Protein AF-A0A9D6U302-F1 (afdb_monomer_lite)

Secondary structure (DSSP, 8-state):
-EEEEEEEEE-SS-EEEEEEEE---SSS-PPEEEEEEEE-SSEEEEEEESSHHHHHHHHHHHHHH-S-SS--EEEEP--BTTTB--EEEEEEEE--HHHHHHHHHHHHHHHHTT---

Sequence (117 aa):
MVILLDNWEKGRRVSQVEGRARAAAEQAEAEEVEFTLTLYADQISLNIPASPGGREFIARLTEILGAPRLEPTVKCSCSWGDGVMGAMYLVLWDLTPEKATQTLEDLHTFLEGSAGR

Foldseek 3Di:
DAKAWPDWADDPFKIKTWTWDFDPDPDDCTDIKIKMWMDGPWKIKIKIFPDPRLVVVVVVLCVLQPDFPDDFDWDFDQDDPVRDTTTITITMGTQDPVCNVVSVVVVVCVNCVRPDD

pLDDT: mean 81.42, std 15.22, range [33.34, 95.44]

Radius of gyration: 14.38 Å; chains: 1; bounding box: 34×27×38 Å

Structure (mmCIF, N/CA/C/O backbone):
data_AF-A0A9D6U302-F1
#
_entry.id   AF-A0A9D6U302-F1
#
loop_
_atom_site.group_PDB
_atom_site.id
_atom_site.type_symbol
_atom_site.label_atom_id
_atom_site.label_alt_id
_atom_site.label_comp_id
_atom_site.label_asym_id
_atom_site.label_entity_id
_atom_site.label_seq_id
_atom_site.pdbx_PDB_ins_code
_atom_site.Cartn_x
_atom_site.Cartn_y
_atom_site.Cartn_z
_atom_site.occupancy
_atom_site.B_iso_or_equiv
_atom_site.auth_seq_id
_atom_site.auth_comp_id
_atom_site.auth_asym_id
_atom_site.auth_atom_id
_atom_site.pdbx_PDB_model_num
ATOM 1 N N . MET A 1 1 ? 14.689 -4.600 -2.371 1.00 76.94 1 MET A N 1
ATOM 2 C CA . MET A 1 1 ? 14.039 -3.341 -2.784 1.00 76.94 1 MET A CA 1
ATOM 3 C C . MET A 1 1 ? 14.367 -2.270 -1.761 1.00 76.94 1 MET A C 1
ATOM 5 O O . MET A 1 1 ? 14.298 -2.578 -0.579 1.00 76.94 1 MET A O 1
ATOM 9 N N . VAL A 1 2 ? 14.746 -1.079 -2.215 1.00 85.31 2 VAL A N 1
ATOM 10 C CA . VAL A 1 2 ? 14.963 0.122 -1.399 1.00 85.31 2 VAL A CA 1
ATOM 11 C C . VAL A 1 2 ? 13.714 0.995 -1.509 1.00 85.31 2 VAL A C 1
ATOM 13 O O . VAL A 1 2 ? 13.165 1.122 -2.603 1.00 85.31 2 VAL A O 1
ATOM 16 N N . ILE A 1 3 ? 13.256 1.553 -0.390 1.00 86.12 3 ILE A N 1
ATOM 17 C CA . ILE A 1 3 ? 12.094 2.446 -0.323 1.00 86.12 3 ILE A CA 1
ATOM 18 C C . ILE A 1 3 ? 12.586 3.823 0.117 1.00 86.12 3 ILE A C 1
ATOM 20 O O . ILE A 1 3 ? 13.311 3.936 1.104 1.00 86.12 3 ILE A O 1
ATOM 24 N N . LEU A 1 4 ? 12.195 4.851 -0.628 1.00 86.94 4 LEU A N 1
ATOM 25 C CA . LEU A 1 4 ? 12.417 6.254 -0.309 1.00 86.94 4 LEU A CA 1
ATOM 26 C C . LEU A 1 4 ? 11.056 6.887 -0.028 1.00 86.94 4 LEU A C 1
ATOM 28 O O . LEU A 1 4 ? 10.163 6.808 -0.865 1.00 86.94 4 LEU A O 1
ATOM 32 N N . LEU A 1 5 ? 10.881 7.475 1.153 1.00 88.44 5 LEU A N 1
ATOM 33 C CA . LEU A 1 5 ? 9.647 8.173 1.511 1.00 88.44 5 LEU A CA 1
ATOM 34 C C . LEU A 1 5 ? 9.787 9.648 1.141 1.00 88.44 5 LEU A C 1
ATOM 36 O O . LEU A 1 5 ? 10.717 10.311 1.596 1.00 88.44 5 LEU A O 1
ATOM 40 N N . ASP A 1 6 ? 8.864 10.143 0.323 1.00 84.38 6 ASP A N 1
ATOM 41 C CA . ASP A 1 6 ? 8.854 11.528 -0.145 1.00 84.38 6 ASP A CA 1
ATOM 42 C C . ASP A 1 6 ? 7.998 12.412 0.766 1.00 84.38 6 ASP A C 1
ATOM 44 O O . ASP A 1 6 ? 8.366 13.551 1.059 1.00 84.38 6 ASP A O 1
ATOM 48 N N . ASN A 1 7 ? 6.872 11.884 1.257 1.00 85.94 7 ASN A N 1
ATOM 49 C CA . ASN A 1 7 ? 5.959 12.620 2.124 1.00 85.94 7 ASN A CA 1
ATOM 50 C C . ASN A 1 7 ? 5.181 11.684 3.061 1.00 85.94 7 ASN A C 1
ATOM 52 O O . ASN A 1 7 ? 4.798 10.574 2.686 1.00 85.94 7 ASN A O 1
ATOM 56 N N . TRP A 1 8 ? 4.904 12.167 4.274 1.00 88.06 8 TRP A N 1
ATOM 57 C CA . TRP A 1 8 ? 3.983 11.530 5.213 1.00 88.06 8 TRP A CA 1
ATOM 58 C C . TRP A 1 8 ? 3.002 12.567 5.753 1.00 88.06 8 TRP A C 1
ATOM 60 O O . TRP A 1 8 ? 3.343 13.412 6.583 1.00 88.06 8 TRP A O 1
ATOM 70 N N . GLU A 1 9 ? 1.742 12.450 5.351 1.00 85.31 9 GLU A N 1
ATOM 71 C CA . GLU A 1 9 ? 0.665 13.315 5.814 1.00 85.31 9 GLU A CA 1
ATOM 72 C C . GLU A 1 9 ? -0.226 12.577 6.807 1.00 85.31 9 GLU A C 1
ATOM 74 O O . GLU A 1 9 ? -0.711 11.476 6.547 1.00 85.31 9 GLU A O 1
ATOM 79 N N . LYS A 1 10 ? -0.482 13.193 7.966 1.00 81.88 10 LYS A N 1
ATOM 80 C CA . LYS A 1 10 ? -1.361 12.635 8.999 1.00 81.88 10 LYS A CA 1
ATOM 81 C C . LYS A 1 10 ? -2.542 13.561 9.256 1.00 81.88 10 LYS A C 1
ATOM 83 O O . LYS A 1 10 ? -2.426 14.581 9.933 1.00 81.88 10 LYS A O 1
ATOM 88 N N . GLY A 1 11 ? -3.702 13.179 8.739 1.00 76.75 11 GLY A N 1
ATOM 89 C CA . GLY A 1 11 ? -4.982 13.799 9.049 1.00 76.75 11 GLY A CA 1
ATOM 90 C C . GLY A 1 11 ? -5.636 13.196 10.295 1.00 76.75 11 GLY A C 1
ATOM 91 O O . GLY A 1 11 ? -5.212 12.179 10.839 1.00 76.75 11 GLY A O 1
ATOM 92 N N . ARG A 1 12 ? -6.747 13.799 10.737 1.00 70.75 12 ARG A N 1
ATOM 93 C CA . ARG A 1 12 ? -7.515 13.326 11.911 1.00 70.75 12 ARG A CA 1
ATOM 94 C C . ARG A 1 12 ? -8.068 11.898 11.773 1.00 70.75 12 ARG A C 1
ATOM 96 O O . ARG A 1 12 ? -8.406 11.296 12.785 1.00 70.75 12 ARG A O 1
ATOM 103 N N . ARG A 1 13 ? -8.243 11.399 10.546 1.00 77.88 13 ARG A N 1
ATOM 104 C CA . ARG A 1 13 ? -8.893 10.106 10.242 1.00 77.88 13 ARG A CA 1
ATOM 105 C C . ARG A 1 13 ? -8.203 9.287 9.152 1.00 77.88 13 ARG A C 1
ATOM 107 O O . ARG A 1 13 ? -8.595 8.150 8.929 1.00 77.88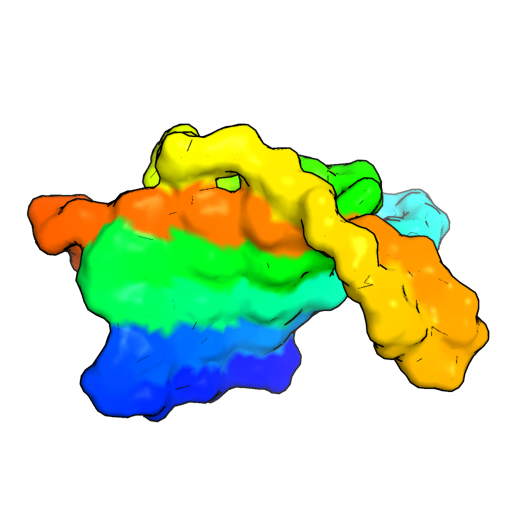 13 ARG A O 1
ATOM 114 N N . VAL A 1 14 ? -7.243 9.882 8.455 1.00 86.12 14 VAL A N 1
ATOM 115 C CA . VAL A 1 14 ? -6.568 9.293 7.299 1.00 86.12 14 VAL A CA 1
ATOM 116 C C . VAL A 1 14 ? -5.104 9.689 7.382 1.00 86.12 14 VAL A C 1
ATOM 118 O O . VAL A 1 14 ? -4.819 10.844 7.700 1.00 86.12 14 VAL A O 1
ATOM 121 N N . SER A 1 15 ? -4.202 8.751 7.111 1.00 89.69 15 SER A N 1
ATOM 122 C CA . SER A 1 15 ? -2.795 9.067 6.845 1.00 89.69 15 SER A CA 1
ATOM 123 C C . SER A 1 15 ? -2.465 8.710 5.403 1.00 89.69 15 SER A C 1
ATOM 125 O O . SER A 1 15 ? -3.024 7.755 4.869 1.00 89.69 15 SER A O 1
ATOM 127 N N . GLN A 1 16 ? -1.577 9.463 4.774 1.00 92.12 16 GLN A N 1
ATOM 128 C CA . GLN A 1 16 ? -1.109 9.207 3.421 1.00 92.12 16 GLN A CA 1
ATOM 129 C C . GLN A 1 16 ? 0.412 9.202 3.410 1.00 92.12 16 GLN A C 1
ATOM 131 O O . GLN A 1 16 ? 1.049 10.022 4.066 1.00 92.12 16 GLN A O 1
ATOM 136 N N . VAL A 1 17 ? 0.968 8.256 2.667 1.00 91.81 17 VAL A N 1
ATOM 137 C CA . VAL A 1 17 ? 2.399 8.097 2.464 1.00 91.81 17 VAL A CA 1
ATOM 138 C C . VAL A 1 17 ? 2.652 8.096 0.972 1.00 91.81 17 VAL A C 1
ATOM 140 O O . VAL A 1 17 ? 2.036 7.327 0.232 1.00 91.81 17 VAL A O 1
ATOM 143 N N . GLU A 1 18 ? 3.558 8.955 0.543 1.00 91.44 18 GLU A N 1
ATOM 144 C CA . GLU A 1 18 ? 4.057 8.993 -0.824 1.00 91.44 18 GLU A CA 1
ATOM 145 C C . GLU A 1 18 ? 5.526 8.611 -0.802 1.00 91.44 18 GLU A C 1
ATOM 147 O O . GLU A 1 18 ? 6.273 8.989 0.108 1.00 91.44 18 GLU A O 1
ATOM 152 N N . GLY A 1 19 ? 5.934 7.825 -1.784 1.00 90.69 19 GLY A N 1
ATOM 153 C CA . GLY A 1 19 ? 7.305 7.374 -1.863 1.00 90.69 19 GLY A CA 1
ATOM 154 C C . GLY A 1 19 ? 7.617 6.685 -3.171 1.00 90.69 19 GLY A C 1
ATOM 155 O O . GLY A 1 19 ? 6.777 6.533 -4.059 1.00 90.69 19 GLY A O 1
ATOM 156 N N . ARG A 1 20 ? 8.861 6.236 -3.253 1.00 90.25 20 ARG A N 1
ATOM 157 C CA . ARG A 1 20 ? 9.446 5.579 -4.409 1.00 90.25 20 ARG A CA 1
ATOM 158 C C . ARG A 1 20 ? 10.068 4.266 -3.983 1.00 90.25 20 ARG A C 1
ATOM 160 O O . ARG A 1 20 ? 10.770 4.190 -2.975 1.00 90.25 20 ARG A O 1
ATOM 167 N N . ALA A 1 21 ? 9.790 3.215 -4.738 1.00 87.31 21 ALA A N 1
ATOM 168 C CA . ALA A 1 21 ? 10.373 1.903 -4.522 1.00 87.31 21 ALA A CA 1
ATOM 169 C C . ALA A 1 21 ? 11.283 1.538 -5.692 1.00 87.31 21 ALA A C 1
ATOM 171 O O . ALA A 1 21 ? 10.923 1.713 -6.852 1.00 87.31 21 ALA A O 1
ATOM 172 N N . ARG A 1 22 ? 12.466 1.012 -5.378 1.00 84.44 22 ARG A N 1
ATOM 173 C CA . ARG A 1 22 ? 13.476 0.623 -6.364 1.00 84.44 22 ARG A CA 1
ATOM 174 C C . ARG A 1 22 ? 13.976 -0.790 -6.091 1.00 84.44 22 ARG A C 1
ATOM 176 O O . ARG A 1 22 ? 14.295 -1.139 -4.950 1.00 84.44 22 ARG A O 1
ATOM 183 N N . ALA A 1 23 ? 14.093 -1.621 -7.124 1.00 72.19 23 ALA A N 1
ATOM 184 C CA . ALA A 1 23 ? 14.700 -2.947 -6.991 1.00 72.19 23 ALA A CA 1
ATOM 185 C C . ALA A 1 23 ? 16.165 -2.835 -6.509 1.00 72.19 23 ALA A C 1
ATOM 187 O O . ALA A 1 23 ? 16.903 -1.944 -6.921 1.00 72.19 23 ALA A O 1
ATOM 188 N N . ALA A 1 24 ? 16.605 -3.738 -5.626 1.00 64.38 24 ALA A N 1
ATOM 189 C CA . ALA A 1 24 ? 17.930 -3.653 -4.986 1.00 64.38 24 ALA A CA 1
ATOM 190 C C . ALA A 1 24 ? 19.098 -4.180 -5.857 1.00 64.38 24 ALA A C 1
ATOM 192 O O . ALA A 1 24 ? 20.158 -4.486 -5.323 1.00 64.38 24 ALA A O 1
ATOM 193 N N . ALA A 1 25 ? 18.918 -4.333 -7.172 1.00 57.81 25 ALA A N 1
ATOM 194 C CA . ALA A 1 25 ? 19.914 -4.958 -8.046 1.00 57.81 25 ALA A CA 1
ATOM 195 C C . ALA A 1 25 ? 20.958 -3.959 -8.591 1.00 57.81 25 ALA A C 1
ATOM 197 O O . ALA A 1 25 ? 20.622 -2.862 -9.034 1.00 57.81 25 ALA A O 1
ATOM 198 N N . GLU A 1 26 ? 22.227 -4.387 -8.599 1.00 54.09 26 GLU A N 1
ATOM 199 C CA . GLU A 1 26 ? 23.437 -3.640 -9.000 1.00 54.09 26 GLU A CA 1
ATOM 200 C C . GLU A 1 26 ? 23.635 -3.463 -10.522 1.00 54.09 26 GLU A C 1
ATOM 202 O O . GLU A 1 26 ? 24.699 -3.033 -10.962 1.00 54.09 26 GLU A O 1
ATOM 207 N N . GLN A 1 27 ? 22.652 -3.780 -11.365 1.00 49.59 27 GLN A N 1
ATOM 208 C CA . GLN A 1 27 ? 22.817 -3.709 -12.821 1.00 49.59 27 GLN A CA 1
ATOM 209 C C . GLN A 1 27 ? 21.748 -2.815 -13.448 1.00 49.59 27 GLN A C 1
ATOM 211 O O . GLN A 1 27 ? 20.572 -3.137 -13.380 1.00 49.59 27 GLN A O 1
ATOM 216 N N . ALA A 1 28 ? 22.228 -1.703 -14.024 1.00 47.84 28 ALA A N 1
ATOM 217 C CA . ALA A 1 28 ? 21.599 -0.779 -14.976 1.00 47.84 28 ALA A CA 1
ATOM 218 C C . ALA A 1 28 ? 20.116 -0.418 -14.738 1.00 47.84 28 ALA A C 1
ATOM 220 O O . ALA A 1 28 ? 19.227 -1.230 -14.945 1.00 47.84 28 ALA A O 1
ATOM 221 N N . GLU A 1 29 ? 19.876 0.848 -14.369 1.00 55.97 29 GLU A N 1
ATOM 222 C CA . GLU A 1 29 ? 18.549 1.495 -14.350 1.00 55.97 29 GLU A CA 1
ATOM 223 C C . GLU A 1 29 ? 17.443 0.653 -13.696 1.00 55.97 29 GLU A C 1
ATOM 225 O O . GLU A 1 29 ? 16.426 0.337 -14.306 1.00 55.97 29 GLU A O 1
ATOM 230 N N . ALA A 1 30 ? 17.635 0.279 -12.427 1.00 61.97 30 ALA A N 1
ATOM 231 C CA . ALA A 1 30 ? 16.548 -0.306 -11.650 1.00 61.97 30 ALA A CA 1
ATOM 232 C C . ALA A 1 30 ? 15.353 0.661 -11.648 1.00 61.97 30 ALA A C 1
ATOM 234 O O . ALA A 1 30 ? 15.476 1.789 -11.167 1.00 61.97 30 ALA A O 1
ATOM 235 N N . GLU A 1 31 ? 14.237 0.193 -12.209 1.00 72.62 31 GLU A N 1
ATOM 236 C CA . GLU A 1 31 ? 12.980 0.927 -12.336 1.00 72.62 31 GLU A CA 1
ATOM 237 C C . GLU A 1 31 ? 12.569 1.488 -10.968 1.00 72.62 31 GLU A C 1
ATOM 239 O O . GLU A 1 31 ? 12.419 0.743 -9.993 1.00 72.62 31 GLU A O 1
ATOM 244 N N . GLU A 1 32 ? 12.443 2.811 -10.894 1.00 83.69 32 GLU A N 1
ATOM 245 C CA . GLU A 1 32 ? 11.901 3.510 -9.736 1.00 83.69 32 GLU A CA 1
ATOM 246 C C . GLU A 1 32 ? 10.396 3.663 -9.948 1.00 83.69 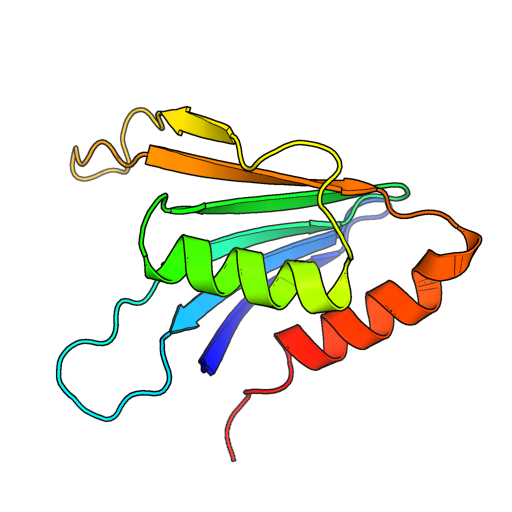32 GLU A C 1
ATOM 248 O O . GLU A 1 32 ? 9.959 4.228 -10.950 1.00 83.69 32 GLU A O 1
ATOM 253 N N . VAL A 1 33 ? 9.603 3.121 -9.024 1.00 87.50 33 VAL A N 1
ATOM 254 C CA . VAL A 1 33 ? 8.142 3.209 -9.079 1.00 87.50 33 VAL A CA 1
ATOM 255 C C . VAL A 1 33 ? 7.637 4.109 -7.965 1.00 87.50 33 VAL A C 1
ATOM 257 O O . VAL A 1 33 ? 7.846 3.840 -6.782 1.00 87.50 33 VAL A O 1
ATOM 260 N N . GLU A 1 34 ? 6.969 5.188 -8.352 1.00 90.50 34 GLU A N 1
ATOM 261 C CA . GLU A 1 34 ? 6.253 6.070 -7.434 1.00 90.50 34 GLU A CA 1
ATOM 262 C C . GLU A 1 34 ? 4.985 5.382 -6.928 1.00 90.50 34 GLU A C 1
ATOM 264 O O . GLU A 1 34 ? 4.284 4.703 -7.680 1.00 90.50 34 GLU A O 1
ATOM 269 N N . PHE A 1 35 ? 4.667 5.553 -5.651 1.00 91.94 35 PHE A N 1
ATOM 270 C CA . PHE A 1 35 ? 3.454 5.011 -5.062 1.00 91.94 35 PHE A CA 1
ATOM 271 C C . PHE A 1 35 ? 2.803 5.995 -4.095 1.00 91.94 35 PHE A C 1
ATOM 273 O O . PHE A 1 35 ? 3.458 6.819 -3.457 1.00 91.94 35 PHE A O 1
ATOM 280 N N . THR A 1 36 ? 1.493 5.833 -3.934 1.00 93.56 36 THR A N 1
ATOM 281 C CA . THR A 1 36 ? 0.710 6.494 -2.889 1.00 93.56 36 THR A CA 1
ATOM 282 C C . THR A 1 36 ? -0.014 5.434 -2.074 1.00 93.56 36 THR A C 1
ATOM 284 O O . THR A 1 36 ? -0.836 4.683 -2.608 1.00 93.56 36 THR A O 1
ATOM 287 N N . LEU A 1 37 ? 0.271 5.387 -0.776 1.00 94.56 37 LEU A N 1
ATOM 288 C CA . LEU A 1 37 ? -0.372 4.508 0.190 1.00 94.56 37 LEU A CA 1
ATOM 289 C C . LEU A 1 37 ? -1.254 5.335 1.130 1.00 94.56 37 LEU A C 1
ATOM 291 O O . LEU A 1 37 ? -0.781 6.244 1.805 1.00 94.56 37 LEU A O 1
ATOM 295 N N . THR A 1 38 ? -2.539 5.010 1.203 1.00 94.62 38 THR A N 1
ATOM 296 C CA . THR A 1 38 ? -3.517 5.710 2.040 1.00 94.62 38 THR A CA 1
ATOM 297 C C . THR A 1 38 ? -4.058 4.772 3.114 1.00 94.62 38 THR A C 1
ATOM 299 O O . THR A 1 38 ? -4.608 3.712 2.815 1.00 94.62 38 THR A O 1
ATOM 302 N N . LEU A 1 39 ? -3.921 5.184 4.371 1.00 92.62 39 LEU A N 1
ATOM 303 C CA . LEU A 1 39 ? -4.363 4.474 5.565 1.00 92.62 39 LEU A CA 1
ATOM 304 C C . LEU A 1 39 ? -5.671 5.088 6.064 1.00 92.62 39 LEU A C 1
ATOM 306 O O . LEU A 1 39 ? -5.687 6.232 6.527 1.00 92.62 39 LEU A O 1
ATOM 310 N N . TYR A 1 40 ? -6.756 4.324 5.986 1.00 90.50 40 TYR A N 1
ATOM 311 C CA . TYR A 1 40 ? -8.052 4.656 6.577 1.00 90.50 40 TYR A CA 1
ATOM 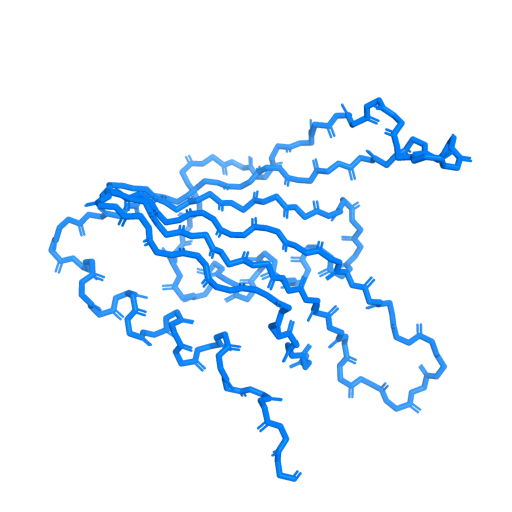312 C C . TYR A 1 40 ? -8.232 3.908 7.905 1.00 90.50 40 TYR A C 1
ATOM 314 O O . TYR A 1 40 ? -7.370 3.143 8.330 1.00 90.50 40 TYR A O 1
ATOM 322 N N . ALA A 1 41 ? -9.361 4.133 8.580 1.00 87.31 41 ALA A N 1
ATOM 323 C CA . ALA A 1 41 ? -9.648 3.488 9.862 1.00 87.31 41 ALA A CA 1
ATOM 324 C C . ALA A 1 41 ? -9.849 1.964 9.750 1.00 87.31 41 ALA A C 1
ATOM 326 O O . ALA A 1 41 ? -9.562 1.244 10.700 1.00 87.31 41 ALA A O 1
ATOM 327 N N . ASP A 1 42 ? -10.357 1.496 8.612 1.00 90.25 42 ASP A N 1
ATOM 328 C CA . ASP A 1 42 ? -10.809 0.123 8.370 1.00 90.25 42 ASP A CA 1
ATOM 329 C C . ASP A 1 42 ? -10.248 -0.488 7.077 1.00 90.25 42 ASP A C 1
ATOM 331 O O . ASP A 1 42 ? -10.545 -1.637 6.759 1.00 90.25 42 ASP A O 1
ATOM 335 N N . GLN A 1 43 ? -9.428 0.254 6.329 1.00 92.88 43 GLN A N 1
ATOM 336 C CA . GLN A 1 43 ? -8.841 -0.214 5.076 1.00 92.88 43 GLN A CA 1
ATOM 337 C C . GLN A 1 43 ? -7.509 0.475 4.759 1.00 92.88 43 GLN A C 1
ATOM 339 O O . GLN A 1 43 ? -7.218 1.580 5.224 1.00 92.88 43 GLN A O 1
ATOM 344 N N . ILE A 1 44 ? -6.731 -0.159 3.888 1.00 94.75 44 ILE A N 1
ATOM 345 C CA . ILE A 1 44 ? -5.500 0.375 3.304 1.00 94.75 44 ILE A CA 1
ATOM 346 C C . ILE A 1 44 ? -5.659 0.375 1.784 1.00 94.75 44 ILE A C 1
ATOM 348 O O . ILE A 1 44 ? -6.092 -0.620 1.205 1.00 94.75 44 ILE A O 1
ATOM 352 N N . SER A 1 45 ? -5.310 1.485 1.136 1.00 95.19 45 SER A N 1
ATOM 353 C CA . SER A 1 45 ? -5.355 1.639 -0.320 1.00 95.19 45 SER A CA 1
ATOM 354 C C . SER A 1 45 ? -3.972 1.946 -0.871 1.00 95.19 45 SER A C 1
ATOM 356 O O . SER A 1 45 ? -3.288 2.816 -0.346 1.00 95.19 45 SER A O 1
ATOM 358 N N . LEU A 1 46 ? -3.598 1.303 -1.974 1.00 95.25 46 LEU A N 1
ATOM 359 C CA . LEU A 1 46 ? -2.373 1.578 -2.724 1.00 95.25 46 LEU A CA 1
ATOM 360 C C . LEU A 1 46 ? -2.716 1.991 -4.155 1.00 95.25 46 LEU A C 1
ATOM 362 O O . LEU A 1 46 ? -3.492 1.309 -4.825 1.00 95.25 46 LEU A O 1
ATOM 366 N N . ASN A 1 47 ? -2.087 3.068 -4.623 1.00 93.31 47 ASN A N 1
ATOM 367 C CA . ASN A 1 47 ? -1.980 3.412 -6.037 1.00 93.31 47 ASN A CA 1
ATOM 368 C C . ASN A 1 47 ? -0.512 3.309 -6.456 1.00 93.31 47 ASN A C 1
ATOM 370 O O . ASN A 1 47 ? 0.350 3.904 -5.813 1.00 93.31 47 ASN A O 1
ATOM 374 N N . ILE A 1 48 ? -0.234 2.560 -7.521 1.00 91.25 48 ILE A N 1
ATOM 375 C CA . ILE A 1 48 ? 1.128 2.335 -8.029 1.00 91.25 48 ILE A CA 1
ATOM 376 C C . ILE A 1 48 ? 1.095 2.036 -9.540 1.00 91.25 48 ILE A C 1
ATOM 378 O O . ILE A 1 48 ? 0.099 1.469 -10.004 1.00 91.25 48 ILE A O 1
ATOM 382 N N . PRO A 1 49 ? 2.126 2.387 -10.332 1.00 89.75 49 PRO A N 1
ATOM 383 C CA . PRO A 1 49 ? 2.204 2.028 -11.743 1.00 89.75 49 PRO A CA 1
ATOM 384 C C . PRO A 1 49 ? 1.999 0.537 -11.993 1.00 89.75 49 PRO A C 1
ATOM 386 O O . PRO A 1 49 ? 2.463 -0.320 -11.238 1.00 89.75 49 PRO A O 1
ATOM 389 N N . ALA A 1 50 ? 1.314 0.214 -13.090 1.00 88.81 50 ALA A N 1
ATOM 390 C CA . ALA A 1 50 ? 1.031 -1.156 -13.490 1.00 88.81 50 ALA A CA 1
ATOM 391 C C . ALA A 1 50 ? 2.234 -1.844 -14.156 1.00 88.81 50 ALA A C 1
ATOM 393 O O . ALA A 1 50 ? 2.103 -2.474 -15.206 1.00 88.81 50 ALA A O 1
ATOM 394 N N . SER A 1 51 ? 3.406 -1.730 -13.541 1.00 86.62 51 SER A N 1
ATOM 395 C CA . SER A 1 51 ? 4.681 -2.218 -14.053 1.00 86.62 51 SER A CA 1
ATOM 396 C C . SER A 1 51 ? 5.174 -3.461 -13.294 1.00 86.62 51 SER A C 1
ATOM 398 O O . SER A 1 51 ? 4.555 -3.863 -12.298 1.00 86.62 51 SER A O 1
ATOM 400 N N . PRO A 1 52 ? 6.259 -4.118 -13.748 1.00 87.75 52 PRO A N 1
ATOM 401 C CA . PRO A 1 52 ? 6.890 -5.204 -13.001 1.00 87.75 52 PRO A CA 1
ATOM 402 C C . PRO A 1 52 ? 7.290 -4.787 -11.579 1.00 87.75 52 PRO A C 1
ATOM 404 O O . PRO A 1 52 ? 6.958 -5.506 -10.635 1.00 87.75 52 PRO A O 1
ATOM 407 N N . GLY A 1 53 ? 7.896 -3.603 -11.413 1.00 87.62 53 GLY A N 1
ATOM 408 C CA . GLY A 1 53 ? 8.238 -3.056 -10.095 1.00 87.62 53 GLY A CA 1
ATOM 409 C C . GLY A 1 53 ? 7.007 -2.838 -9.211 1.00 87.62 53 GLY A C 1
ATOM 410 O O . GLY A 1 53 ? 7.003 -3.215 -8.039 1.00 87.62 53 GLY A O 1
ATOM 411 N N . GLY A 1 54 ? 5.910 -2.336 -9.790 1.00 89.81 54 GLY A N 1
ATOM 412 C CA . GLY A 1 54 ? 4.642 -2.196 -9.075 1.00 89.81 54 GLY A CA 1
ATOM 413 C C . GLY A 1 54 ? 4.070 -3.533 -8.589 1.00 89.81 54 GLY A C 1
ATOM 414 O O . GLY A 1 54 ? 3.597 -3.633 -7.457 1.00 89.81 54 GLY A O 1
ATOM 415 N N . ARG A 1 55 ? 4.159 -4.595 -9.404 1.00 91.06 55 ARG A N 1
ATOM 416 C CA . ARG A 1 55 ? 3.730 -5.951 -9.007 1.00 91.06 55 ARG A CA 1
ATOM 417 C C . ARG A 1 55 ? 4.591 -6.529 -7.886 1.00 91.06 55 ARG A C 1
ATOM 419 O O . ARG A 1 55 ? 4.038 -7.136 -6.972 1.00 91.06 55 ARG A O 1
ATOM 426 N N . GLU A 1 56 ? 5.909 -6.343 -7.942 1.00 90.69 56 GLU A N 1
ATOM 427 C CA . GLU A 1 56 ? 6.823 -6.778 -6.876 1.00 90.69 56 GLU A CA 1
ATOM 428 C C . GLU A 1 56 ? 6.494 -6.070 -5.555 1.00 90.69 56 GLU A C 1
ATOM 430 O O . GLU A 1 56 ? 6.368 -6.718 -4.514 1.00 90.69 56 GLU A O 1
ATOM 435 N N . PHE A 1 57 ? 6.273 -4.753 -5.603 1.00 91.25 57 PHE A N 1
ATOM 436 C CA . PHE A 1 57 ? 5.894 -3.968 -4.430 1.00 91.25 57 PHE A CA 1
ATOM 437 C C . PHE A 1 57 ? 4.573 -4.455 -3.815 1.00 91.25 57 PHE A C 1
ATOM 439 O O . PHE A 1 57 ? 4.488 -4.649 -2.601 1.00 91.25 57 PHE A O 1
ATOM 446 N N . ILE A 1 58 ? 3.558 -4.728 -4.647 1.00 93.44 58 ILE A N 1
ATOM 447 C CA . ILE A 1 58 ? 2.271 -5.291 -4.204 1.00 93.44 58 ILE A CA 1
ATOM 448 C C . ILE A 1 58 ? 2.465 -6.654 -3.536 1.00 93.44 58 ILE A C 1
ATOM 450 O O . ILE A 1 58 ? 1.866 -6.900 -2.488 1.00 93.44 58 ILE A O 1
ATOM 454 N N . ALA A 1 59 ? 3.288 -7.535 -4.112 1.00 92.94 59 ALA A N 1
ATOM 455 C CA . ALA A 1 59 ? 3.554 -8.851 -3.538 1.00 92.94 59 ALA A CA 1
ATOM 456 C C . ALA A 1 59 ? 4.172 -8.729 -2.136 1.00 92.94 59 ALA A C 1
ATOM 458 O O . ALA A 1 59 ? 3.669 -9.337 -1.194 1.00 92.94 59 ALA A O 1
ATOM 459 N N . ARG A 1 60 ? 5.174 -7.858 -1.968 1.00 91.50 60 ARG A N 1
ATOM 460 C CA . ARG A 1 60 ? 5.803 -7.607 -0.663 1.00 91.50 60 ARG A CA 1
ATOM 461 C C . ARG A 1 60 ? 4.856 -6.994 0.366 1.00 91.50 60 ARG A C 1
ATOM 463 O O . ARG A 1 60 ? 4.886 -7.383 1.527 1.00 91.50 60 ARG A O 1
ATOM 470 N N . LEU A 1 61 ? 3.998 -6.058 -0.039 1.00 92.81 61 LEU A N 1
ATOM 471 C CA . LEU A 1 61 ? 2.970 -5.532 0.862 1.00 92.81 61 LEU A CA 1
ATOM 472 C C . LEU A 1 61 ? 1.949 -6.605 1.248 1.00 92.81 61 LEU A C 1
ATOM 474 O O . LEU A 1 61 ? 1.513 -6.646 2.392 1.00 92.81 61 LEU A O 1
ATOM 478 N N . THR A 1 62 ? 1.598 -7.498 0.325 1.00 93.62 62 THR A N 1
ATOM 479 C CA . THR A 1 62 ? 0.660 -8.605 0.571 1.00 93.62 62 THR A CA 1
ATOM 480 C C . THR A 1 62 ? 1.212 -9.611 1.587 1.00 93.62 62 THR A C 1
ATOM 482 O O . THR A 1 62 ? 0.442 -10.198 2.340 1.00 93.62 62 THR A O 1
ATOM 485 N N . GLU A 1 63 ? 2.534 -9.783 1.678 1.00 92.06 63 GLU A N 1
ATOM 486 C CA . GLU A 1 63 ? 3.158 -10.601 2.731 1.00 92.06 63 GLU A CA 1
ATOM 487 C C . GLU A 1 63 ? 2.907 -10.033 4.140 1.00 92.06 63 GLU A C 1
ATOM 489 O O . GLU A 1 63 ? 2.804 -10.799 5.096 1.00 92.06 63 GLU A O 1
ATOM 494 N N . ILE A 1 64 ? 2.765 -8.709 4.263 1.00 91.19 64 ILE A N 1
ATOM 495 C CA . ILE A 1 64 ? 2.551 -8.000 5.536 1.00 91.19 64 ILE A CA 1
ATOM 496 C C . ILE A 1 64 ? 1.058 -7.837 5.830 1.00 91.19 64 ILE A C 1
ATOM 498 O O . ILE A 1 64 ? 0.586 -8.111 6.930 1.00 91.19 64 ILE A O 1
ATOM 502 N N . LEU A 1 65 ? 0.303 -7.377 4.833 1.00 91.62 65 LEU A N 1
ATOM 503 C CA . LEU A 1 65 ? -1.108 -7.015 4.962 1.00 91.62 65 LEU A CA 1
ATOM 504 C C . LEU A 1 65 ? -2.049 -8.215 4.771 1.00 91.62 65 LEU A C 1
ATOM 506 O O . LEU A 1 65 ? -3.245 -8.116 5.038 1.00 91.62 65 LEU A O 1
ATOM 510 N N . GLY A 1 66 ? -1.524 -9.352 4.312 1.00 90.75 66 GLY A N 1
ATOM 511 C CA . GLY A 1 66 ? -2.321 -10.479 3.847 1.00 90.75 66 GLY A CA 1
ATOM 512 C C . GLY A 1 66 ? -2.909 -10.237 2.456 1.00 90.75 66 GLY A C 1
ATOM 513 O O . GLY A 1 66 ? -2.580 -9.268 1.766 1.00 90.75 66 GLY A O 1
ATOM 514 N N . ALA A 1 67 ? -3.787 -11.145 2.025 1.00 91.94 67 ALA A N 1
ATOM 515 C CA . ALA A 1 67 ? -4.421 -11.055 0.715 1.00 91.94 67 ALA A CA 1
ATOM 516 C C . ALA A 1 67 ? -5.242 -9.758 0.584 1.00 91.94 67 ALA A C 1
ATOM 518 O O . ALA A 1 67 ? -5.986 -9.414 1.509 1.00 91.94 67 ALA A O 1
ATOM 519 N N . PRO A 1 68 ? -5.147 -9.045 -0.551 1.00 93.44 68 PRO A N 1
ATOM 520 C CA . PRO A 1 68 ? -6.004 -7.901 -0.794 1.00 93.44 68 PRO A CA 1
ATOM 521 C C . PRO A 1 68 ? -7.464 -8.350 -0.881 1.00 93.44 68 PRO A C 1
ATOM 523 O O . PRO A 1 68 ? -7.777 -9.471 -1.286 1.00 93.44 68 PRO A O 1
ATOM 526 N N . ARG A 1 69 ? -8.372 -7.441 -0.526 1.00 91.88 69 ARG A N 1
ATOM 527 C CA . ARG A 1 69 ? -9.821 -7.667 -0.565 1.00 91.88 69 ARG A CA 1
ATOM 528 C C . ARG A 1 69 ? -10.309 -8.029 -1.967 1.00 91.88 69 ARG A C 1
ATOM 530 O O . ARG A 1 69 ? -11.282 -8.764 -2.117 1.00 91.88 69 ARG A O 1
ATOM 537 N N . LEU A 1 70 ? -9.660 -7.470 -2.985 1.00 87.50 70 LEU A N 1
ATOM 538 C CA . LEU A 1 70 ? -9.914 -7.716 -4.399 1.00 87.50 70 LEU A CA 1
ATOM 539 C C . LEU A 1 70 ? -8.583 -7.868 -5.129 1.00 87.50 70 LEU A C 1
ATOM 541 O O . LEU A 1 70 ? -7.562 -7.331 -4.695 1.00 87.50 70 LEU A O 1
ATOM 545 N N . GLU A 1 71 ? -8.607 -8.547 -6.272 1.00 87.06 71 GLU A N 1
ATOM 546 C CA . GLU A 1 71 ? -7.442 -8.588 -7.150 1.00 87.06 71 GLU A CA 1
ATOM 547 C C . GLU A 1 71 ? -7.016 -7.164 -7.569 1.00 87.06 71 GLU A C 1
ATOM 549 O O . GLU A 1 71 ? -7.884 -6.312 -7.819 1.00 87.06 71 GLU A O 1
ATOM 554 N N . PRO A 1 72 ? -5.696 -6.888 -7.661 1.00 89.31 72 PRO A N 1
ATOM 555 C CA . PRO A 1 72 ? -5.178 -5.606 -8.125 1.00 89.31 72 PRO A CA 1
ATOM 556 C C . PRO A 1 72 ? -5.855 -5.160 -9.419 1.00 89.31 72 PRO A C 1
ATOM 558 O O . PRO A 1 72 ? -5.734 -5.797 -10.466 1.00 89.31 72 PRO A O 1
ATOM 561 N N . THR A 1 73 ? -6.587 -4.053 -9.344 1.00 87.38 73 THR A N 1
ATOM 562 C CA . THR A 1 73 ? -7.412 -3.586 -10.456 1.00 87.38 73 THR A CA 1
ATOM 563 C C . THR A 1 73 ? -6.655 -2.536 -11.245 1.00 87.38 73 THR A C 1
ATOM 565 O O . THR A 1 73 ? -6.176 -1.555 -10.677 1.00 87.38 73 THR A O 1
ATOM 56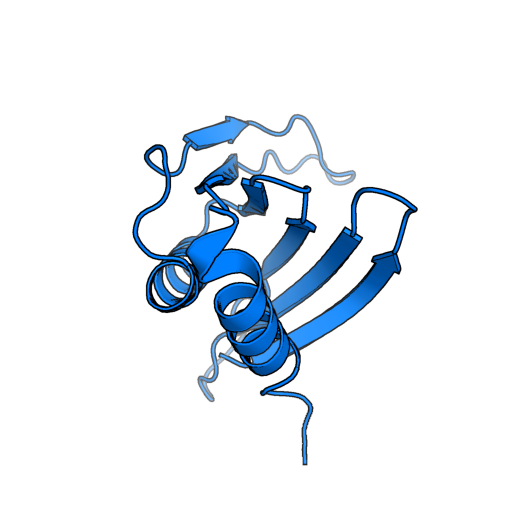8 N N . VAL A 1 74 ? -6.578 -2.711 -12.564 1.00 86.56 74 VAL A N 1
ATOM 569 C CA . VAL A 1 74 ? -5.975 -1.705 -13.439 1.00 86.56 74 VAL A CA 1
ATOM 570 C C . VAL A 1 74 ? -6.945 -0.541 -13.636 1.00 86.56 74 VAL A C 1
ATOM 572 O O . VAL A 1 74 ? -8.034 -0.710 -14.181 1.00 86.56 74 VAL A O 1
ATOM 575 N N . LYS A 1 75 ? -6.532 0.657 -13.228 1.00 82.38 75 LYS A N 1
ATOM 576 C CA . LYS A 1 75 ? -7.159 1.926 -13.598 1.00 82.38 75 LYS A CA 1
ATOM 577 C C . LYS A 1 75 ? -6.312 2.592 -14.678 1.00 82.38 75 LYS A C 1
ATOM 579 O O . LYS A 1 75 ? -5.125 2.838 -14.473 1.00 82.38 75 LYS A O 1
ATOM 584 N N . CYS A 1 76 ? -6.909 2.904 -15.825 1.00 69.56 76 CYS A N 1
ATOM 585 C CA . CYS A 1 76 ? -6.263 3.767 -16.811 1.00 69.56 76 CYS A CA 1
ATOM 586 C C . CYS A 1 76 ? -6.211 5.191 -16.244 1.00 69.56 76 CYS A C 1
ATOM 588 O O . CYS A 1 76 ? -7.265 5.779 -15.998 1.00 69.56 76 CYS A O 1
ATOM 590 N N . SER A 1 77 ? -5.013 5.740 -16.021 1.00 59.81 77 SER A N 1
ATOM 591 C CA . SER A 1 77 ? -4.877 7.165 -15.719 1.00 59.81 77 SER A CA 1
ATOM 592 C C . SER A 1 77 ? -4.793 7.938 -17.036 1.00 59.81 77 SER A C 1
ATOM 594 O O . SER A 1 77 ? -3.964 7.653 -17.903 1.00 59.81 77 SER A O 1
ATOM 596 N N . CYS A 1 78 ? -5.713 8.880 -17.229 1.00 52.94 78 CYS A N 1
ATOM 597 C CA . CYS A 1 78 ? -5.643 9.814 -18.342 1.00 52.94 78 CYS A CA 1
ATOM 598 C C . CYS A 1 78 ? -4.639 10.910 -17.957 1.00 52.94 78 CYS A C 1
ATOM 600 O O . CYS A 1 78 ? -4.920 11.698 -17.061 1.00 52.94 78 CYS A O 1
ATOM 602 N N . SER A 1 79 ? -3.488 10.911 -18.634 1.00 49.22 79 SER A N 1
ATOM 603 C CA . SER A 1 79 ? -2.405 11.908 -18.613 1.00 49.22 79 SER A CA 1
ATOM 604 C C . SER A 1 79 ? -1.733 12.206 -17.265 1.00 49.22 79 SER A C 1
ATOM 606 O O . SER A 1 79 ? -2.261 12.947 -16.440 1.00 49.22 79 SER A O 1
ATOM 608 N N . TRP A 1 80 ? -0.485 11.754 -17.128 1.00 53.22 80 TRP A N 1
ATOM 609 C CA . TRP A 1 80 ? 0.550 12.540 -16.450 1.00 53.22 80 TRP A CA 1
ATOM 610 C C . TRP A 1 80 ? 1.185 13.488 -17.477 1.00 53.22 80 TRP A C 1
ATOM 612 O O . TRP A 1 80 ? 1.188 13.167 -18.666 1.00 53.22 80 TRP A O 1
ATOM 622 N N . GLY A 1 81 ? 1.638 14.663 -17.028 1.00 48.88 81 GLY A N 1
ATOM 623 C CA . GLY A 1 81 ? 1.880 15.895 -17.807 1.00 48.88 81 GLY A CA 1
ATOM 624 C C . GLY A 1 81 ? 2.668 15.812 -19.125 1.00 48.88 81 GLY A C 1
ATOM 625 O O . GLY A 1 81 ? 2.590 16.756 -19.906 1.00 48.88 81 GLY A O 1
ATOM 626 N N . ASP A 1 82 ? 3.320 14.688 -19.421 1.00 54.22 82 ASP A N 1
ATOM 627 C CA . ASP A 1 82 ? 4.072 14.442 -20.660 1.00 54.22 82 ASP A CA 1
ATOM 628 C C . ASP A 1 82 ? 3.308 13.607 -21.711 1.00 54.22 82 ASP A C 1
ATOM 630 O O . ASP A 1 82 ? 3.864 13.223 -22.739 1.00 54.22 82 ASP A O 1
ATOM 634 N N . GLY A 1 83 ? 2.025 13.297 -21.488 1.00 47.06 83 GLY A N 1
ATOM 635 C CA . GLY A 1 83 ? 1.196 12.561 -22.456 1.00 47.06 83 GLY A CA 1
ATOM 636 C C . GLY A 1 83 ? 1.392 11.040 -22.448 1.00 47.06 83 GLY A C 1
ATOM 637 O O . GLY A 1 83 ? 0.838 10.343 -23.300 1.00 47.06 83 GLY A O 1
ATOM 638 N N . VAL A 1 84 ? 2.126 10.499 -21.471 1.00 49.25 84 VAL A N 1
ATOM 639 C CA . VAL A 1 84 ? 2.244 9.051 -21.263 1.00 49.25 84 VAL A CA 1
ATOM 640 C C . VAL A 1 84 ? 0.982 8.538 -20.566 1.00 49.25 84 VAL A C 1
ATOM 642 O O . VAL A 1 84 ? 0.680 8.893 -19.426 1.00 49.25 84 VAL A O 1
ATOM 645 N N . MET A 1 85 ? 0.221 7.691 -21.263 1.00 55.84 85 MET A N 1
ATOM 646 C CA . MET A 1 85 ? -0.881 6.930 -20.673 1.00 55.84 85 MET A CA 1
ATOM 647 C C . MET A 1 85 ? -0.316 5.767 -19.852 1.00 55.84 85 MET A C 1
ATOM 649 O O . MET A 1 85 ? 0.013 4.714 -20.396 1.00 55.84 85 MET A O 1
ATOM 653 N N . GLY A 1 86 ? -0.201 5.957 -18.539 1.00 66.75 86 GLY A N 1
ATOM 654 C CA . GLY A 1 86 ? 0.179 4.905 -17.600 1.00 66.75 86 GLY A CA 1
ATOM 655 C C . GLY A 1 86 ? -1.044 4.175 -17.043 1.00 66.75 86 GLY A C 1
ATOM 656 O O . GLY A 1 86 ? -1.973 4.796 -16.513 1.00 66.75 86 GLY A O 1
ATOM 657 N N . ALA A 1 87 ? -1.044 2.847 -17.142 1.00 83.44 87 ALA A N 1
ATOM 658 C CA . ALA A 1 87 ? -1.930 1.999 -16.354 1.00 83.44 87 ALA A CA 1
ATOM 659 C C . ALA A 1 87 ? -1.455 1.994 -14.890 1.00 83.44 87 ALA A C 1
ATOM 661 O O . ALA A 1 87 ? -0.257 1.917 -14.636 1.00 83.44 87 ALA A O 1
ATOM 662 N N . MET A 1 88 ? -2.384 2.062 -13.937 1.00 87.94 88 MET A N 1
ATOM 663 C CA . MET A 1 88 ? -2.110 2.033 -12.495 1.00 87.94 88 MET A CA 1
ATOM 664 C C . MET A 1 88 ? -2.802 0.830 -11.863 1.00 87.94 88 MET A C 1
ATOM 666 O O . MET A 1 88 ? -3.942 0.540 -12.218 1.00 87.94 88 MET A O 1
ATOM 670 N N . TYR A 1 89 ? -2.177 0.168 -10.895 1.00 91.38 89 TYR A N 1
ATOM 671 C CA . TYR A 1 89 ? -2.895 -0.715 -9.982 1.00 91.38 89 TYR A CA 1
ATOM 672 C C . TYR A 1 89 ? -3.525 0.105 -8.858 1.00 91.38 89 TYR A C 1
ATOM 674 O O . TYR A 1 89 ? -2.846 0.890 -8.197 1.00 91.38 89 TYR A O 1
ATOM 682 N N . LEU A 1 90 ? -4.814 -0.130 -8.620 1.00 92.69 90 LEU A N 1
ATOM 683 C CA . LEU A 1 90 ? -5.448 0.113 -7.331 1.00 92.69 90 LEU A CA 1
ATOM 684 C C . LEU A 1 90 ? -5.497 -1.209 -6.566 1.00 92.69 90 LEU A C 1
ATOM 686 O O . LEU A 1 90 ? -6.051 -2.191 -7.072 1.00 92.69 90 LEU A O 1
ATOM 690 N N . VAL A 1 91 ? -4.984 -1.213 -5.339 1.00 95.25 91 VAL A N 1
ATOM 691 C CA . VAL A 1 91 ? -5.060 -2.368 -4.435 1.00 95.25 91 VAL A CA 1
ATOM 692 C C . VAL A 1 91 ? -5.664 -1.946 -3.104 1.00 95.25 91 VAL A C 1
ATOM 694 O O . VAL A 1 91 ? -5.367 -0.861 -2.608 1.00 95.25 91 VAL A O 1
ATOM 697 N N . LEU A 1 92 ? -6.537 -2.790 -2.552 1.00 95.38 92 LEU A N 1
ATOM 698 C CA . LEU A 1 92 ? -7.264 -2.533 -1.312 1.00 95.38 92 LEU A CA 1
ATOM 699 C C . LEU A 1 92 ? -7.092 -3.709 -0.351 1.00 95.38 92 LEU A C 1
ATOM 701 O O . LEU A 1 92 ? -7.333 -4.852 -0.739 1.00 95.38 92 LEU A O 1
ATOM 705 N N . TRP A 1 93 ? -6.753 -3.420 0.901 1.00 95.44 93 TRP A N 1
ATOM 706 C CA . TRP A 1 93 ? -6.726 -4.382 2.004 1.00 95.44 93 TRP A CA 1
ATOM 707 C C . TRP A 1 93 ? -7.695 -3.946 3.097 1.00 95.44 93 TRP A C 1
ATOM 709 O O . TRP A 1 93 ? -7.809 -2.752 3.378 1.00 95.44 93 TRP A O 1
ATOM 719 N N . ASP A 1 94 ? -8.370 -4.907 3.724 1.00 92.69 94 ASP A N 1
ATOM 720 C CA . ASP A 1 94 ? -9.164 -4.641 4.922 1.00 92.69 94 ASP A CA 1
ATOM 721 C C . ASP A 1 94 ? -8.235 -4.525 6.140 1.00 92.69 94 ASP A C 1
ATOM 723 O O . ASP A 1 94 ? -7.314 -5.323 6.320 1.00 92.69 94 ASP A O 1
ATOM 727 N N . LEU A 1 95 ? -8.497 -3.546 7.004 1.00 88.75 95 LEU A N 1
ATOM 728 C CA . LEU A 1 95 ? -7.780 -3.334 8.257 1.00 88.75 95 LEU A CA 1
ATOM 729 C C . LEU A 1 95 ? -8.729 -3.601 9.424 1.00 88.75 95 LEU A C 1
ATOM 731 O O . LEU A 1 95 ? -9.416 -2.715 9.928 1.00 88.75 95 LEU A O 1
ATOM 735 N N . THR A 1 96 ? -8.789 -4.857 9.859 1.00 84.50 96 THR A N 1
ATOM 736 C CA . THR A 1 96 ? -9.654 -5.240 10.980 1.00 84.50 96 THR A CA 1
ATOM 737 C C . THR A 1 96 ? -9.110 -4.697 12.307 1.00 84.50 96 THR A C 1
ATOM 739 O O . THR A 1 96 ? -7.904 -4.832 12.540 1.00 84.50 96 THR A O 1
ATOM 742 N N . PRO A 1 97 ? -9.959 -4.195 13.227 1.00 82.25 97 PRO A N 1
ATOM 743 C CA . PRO A 1 97 ? -9.514 -3.626 14.504 1.00 82.25 97 PRO A CA 1
ATOM 744 C C . PRO A 1 97 ? -8.616 -4.551 15.333 1.00 82.25 97 PRO A C 1
ATOM 746 O O . PRO A 1 97 ? -7.678 -4.088 15.971 1.00 82.25 97 PRO A O 1
ATOM 749 N N . GLU A 1 98 ? -8.870 -5.861 15.286 1.00 82.94 98 GLU A N 1
ATOM 750 C CA . GLU A 1 98 ? -8.124 -6.875 16.045 1.00 82.94 98 GLU A CA 1
ATOM 751 C C . GLU A 1 98 ? -6.651 -6.986 15.633 1.00 82.94 98 GLU A C 1
ATOM 753 O O . GLU A 1 98 ? -5.809 -7.348 16.450 1.00 82.94 98 GLU A O 1
ATOM 758 N N . LYS A 1 99 ? -6.334 -6.670 14.372 1.00 78.19 99 LYS A N 1
ATOM 759 C CA . LYS A 1 99 ? -4.976 -6.764 13.810 1.00 78.19 99 LYS A CA 1
ATOM 760 C C . LYS A 1 99 ? -4.354 -5.402 13.515 1.00 78.19 99 LYS A C 1
ATOM 762 O O . LYS A 1 99 ? -3.160 -5.330 13.249 1.00 78.19 99 LYS A O 1
ATOM 767 N N . ALA A 1 100 ? -5.144 -4.329 13.598 1.00 83.88 100 ALA A N 1
ATOM 768 C CA . ALA A 1 100 ? -4.766 -3.006 13.121 1.00 83.88 100 ALA A CA 1
ATOM 769 C C . ALA A 1 100 ? -3.452 -2.499 13.726 1.00 83.88 100 ALA A C 1
ATOM 771 O O . ALA A 1 100 ? -2.593 -2.036 12.987 1.00 83.88 100 ALA A O 1
ATOM 772 N N . THR A 1 101 ? -3.264 -2.620 15.043 1.00 86.25 101 THR A N 1
ATOM 773 C CA . THR A 1 101 ? -2.043 -2.136 15.706 1.00 86.25 101 THR A CA 1
ATOM 774 C C . THR A 1 101 ? -0.790 -2.829 15.172 1.00 86.25 101 THR A C 1
ATOM 776 O O . THR A 1 101 ? 0.102 -2.144 14.683 1.00 86.25 101 THR A O 1
ATOM 779 N N . GLN A 1 102 ? -0.752 -4.166 15.184 1.00 88.69 102 GLN A N 1
ATOM 780 C CA . GLN A 1 102 ? 0.415 -4.920 14.715 1.00 88.69 102 GLN A CA 1
ATOM 781 C C . GLN A 1 102 ? 0.664 -4.699 13.219 1.00 88.69 102 GLN A C 1
ATOM 783 O O . GLN A 1 102 ? 1.786 -4.424 12.812 1.00 88.69 102 GLN A O 1
ATOM 788 N N . THR A 1 103 ? -0.390 -4.744 12.398 1.00 89.19 103 THR A N 1
ATOM 789 C CA . THR A 1 103 ? -0.279 -4.517 10.952 1.00 89.19 103 THR A CA 1
ATOM 790 C C . THR A 1 103 ? 0.299 -3.138 10.632 1.00 89.19 103 THR A C 1
ATOM 792 O O . THR A 1 103 ? 1.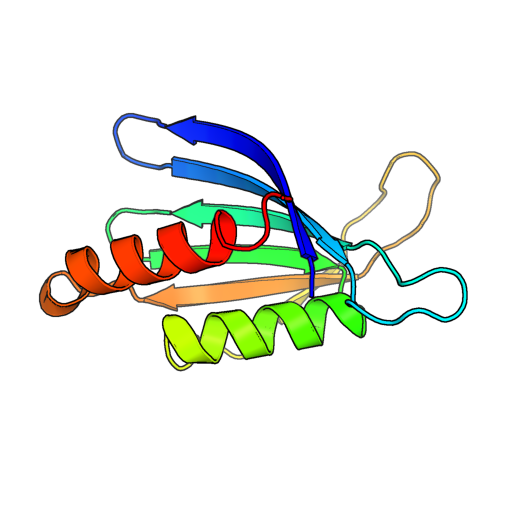101 -3.011 9.711 1.00 89.19 103 THR A O 1
ATOM 795 N N . LEU A 1 104 ? -0.079 -2.100 11.386 1.00 88.25 104 LEU A N 1
ATOM 796 C CA . LEU A 1 104 ? 0.455 -0.753 11.191 1.00 88.25 104 LEU A CA 1
ATOM 797 C C . LEU A 1 104 ? 1.921 -0.632 11.633 1.00 88.25 104 LEU A C 1
ATOM 799 O O . LEU A 1 104 ? 2.678 0.075 10.973 1.00 88.25 104 LEU A O 1
ATOM 803 N N . GLU A 1 105 ? 2.335 -1.319 12.699 1.00 88.75 105 GLU A N 1
ATOM 804 C CA . GLU A 1 105 ? 3.739 -1.368 13.140 1.00 88.75 105 GLU A CA 1
ATOM 805 C C . GLU A 1 105 ? 4.635 -2.103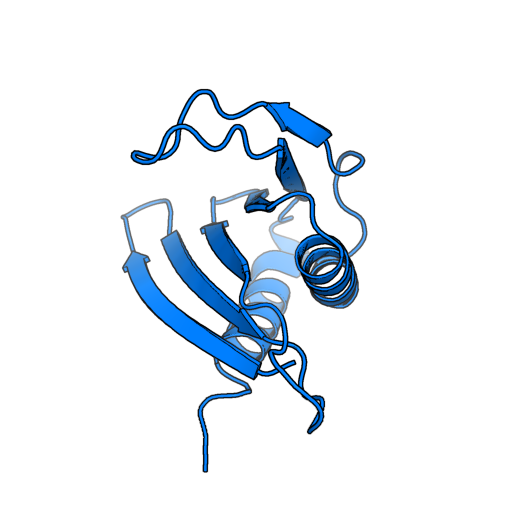 12.131 1.00 88.75 105 GLU A C 1
ATOM 807 O O . GLU A 1 105 ? 5.708 -1.607 11.769 1.00 88.75 105 GLU A O 1
ATOM 812 N N . ASP A 1 106 ? 4.175 -3.246 11.620 1.00 90.50 106 ASP A N 1
ATOM 813 C CA . ASP A 1 106 ? 4.892 -4.027 10.608 1.00 90.50 106 ASP A CA 1
ATOM 814 C C . ASP A 1 106 ? 5.018 -3.236 9.300 1.00 90.50 106 ASP A C 1
ATOM 816 O O . ASP A 1 106 ? 6.087 -3.179 8.687 1.00 90.50 106 ASP A O 1
ATOM 820 N N . LEU A 1 107 ? 3.937 -2.560 8.898 1.00 90.19 107 LEU A N 1
ATOM 821 C CA . LEU A 1 107 ? 3.920 -1.688 7.731 1.00 90.19 107 LEU A CA 1
ATOM 822 C C . LEU A 1 107 ? 4.871 -0.498 7.890 1.00 90.19 107 LEU A C 1
ATOM 824 O O . LEU A 1 107 ? 5.607 -0.177 6.961 1.00 90.19 107 LEU A O 1
ATOM 828 N N . HIS A 1 108 ? 4.877 0.148 9.055 1.00 88.31 108 HIS A N 1
ATOM 829 C CA . HIS A 1 108 ? 5.790 1.251 9.343 1.00 88.31 108 HIS A CA 1
ATOM 830 C C . HIS A 1 108 ? 7.246 0.788 9.257 1.00 88.31 108 HIS A C 1
ATOM 832 O O . HIS A 1 108 ? 8.053 1.398 8.560 1.00 88.31 108 HIS A O 1
ATOM 838 N N . THR A 1 109 ? 7.554 -0.358 9.869 1.00 89.25 109 THR A N 1
ATOM 839 C CA . THR A 1 109 ? 8.884 -0.978 9.810 1.00 89.25 109 THR A CA 1
ATOM 840 C C . THR A 1 109 ? 9.292 -1.297 8.375 1.00 89.25 109 THR A C 1
ATOM 842 O O . THR A 1 109 ? 10.442 -1.094 8.001 1.00 89.25 109 THR A O 1
ATOM 845 N N . PHE A 1 110 ? 8.365 -1.772 7.545 1.00 88.75 110 PHE A N 1
ATOM 846 C CA . PHE A 1 110 ? 8.623 -2.029 6.132 1.00 88.75 110 PHE A CA 1
ATOM 847 C C . PHE A 1 110 ? 8.915 -0.750 5.342 1.00 88.75 110 PHE A C 1
ATOM 849 O O . PHE A 1 110 ? 9.871 -0.729 4.568 1.00 88.75 110 PHE A O 1
ATOM 856 N N . LEU A 1 111 ? 8.111 0.300 5.537 1.00 86.25 111 LEU A N 1
ATOM 857 C CA . LEU A 1 111 ? 8.242 1.573 4.824 1.00 86.25 111 LEU A CA 1
ATOM 858 C C . LEU A 1 111 ? 9.514 2.333 5.227 1.00 86.25 111 LEU A C 1
ATOM 860 O O . LEU A 1 111 ? 10.166 2.923 4.370 1.00 86.25 111 LEU A O 1
ATOM 864 N N . GLU A 1 112 ? 9.896 2.288 6.504 1.00 81.94 112 GLU A N 1
ATOM 865 C CA . GLU A 1 112 ? 11.121 2.919 7.013 1.00 81.94 112 GLU A CA 1
ATOM 866 C C . GLU A 1 112 ? 12.375 2.041 6.841 1.00 81.94 112 GLU A C 1
ATOM 868 O O . GLU A 1 112 ? 13.499 2.543 6.769 1.00 81.94 112 GLU A O 1
ATOM 873 N N . GLY A 1 113 ? 12.199 0.720 6.755 1.00 62.03 113 GLY A N 1
ATOM 874 C CA . GLY A 1 113 ? 13.234 -0.319 6.844 1.00 62.03 113 GLY A CA 1
ATOM 875 C C . GLY A 1 113 ? 14.178 -0.452 5.650 1.00 62.03 113 GLY A C 1
ATOM 876 O O . GLY A 1 113 ? 14.734 -1.524 5.408 1.00 62.03 113 GLY A O 1
ATOM 877 N N . SER A 1 114 ? 14.388 0.611 4.883 1.00 49.06 114 SER A N 1
ATOM 878 C CA . SER A 1 114 ? 15.500 0.730 3.931 1.00 49.06 114 SER A CA 1
ATOM 879 C C . SER A 1 114 ? 16.032 2.165 3.829 1.00 49.06 114 SER A C 1
ATOM 881 O O . SER A 1 114 ? 16.686 2.505 2.846 1.00 49.06 114 SER A O 1
ATOM 883 N N . ALA A 1 115 ? 15.793 3.002 4.847 1.00 40.16 115 ALA A N 1
ATOM 884 C CA . ALA A 1 115 ? 16.550 4.233 5.029 1.00 40.16 115 ALA A CA 1
ATOM 885 C C . ALA A 1 115 ? 18.014 3.874 5.343 1.00 40.16 115 ALA A C 1
ATOM 887 O O . ALA A 1 115 ? 18.309 3.177 6.316 1.00 40.16 115 ALA A O 1
ATOM 888 N N . GLY A 1 116 ? 18.913 4.302 4.458 1.00 38.88 116 GLY A N 1
ATOM 889 C CA . GLY A 1 116 ? 20.320 3.928 4.440 1.00 38.88 116 GLY A CA 1
ATOM 890 C C . GLY A 1 116 ? 21.057 4.098 5.771 1.00 38.88 116 GLY A C 1
ATOM 891 O O . GLY A 1 116 ? 20.925 5.103 6.472 1.00 38.88 116 GLY A O 1
ATOM 892 N N . ARG A 1 117 ? 21.903 3.109 6.057 1.00 33.34 117 ARG A N 1
ATOM 893 C CA . ARG A 1 117 ? 23.248 3.375 6.566 1.00 33.34 117 ARG A CA 1
ATOM 894 C C . ARG A 1 117 ? 24.221 3.280 5.406 1.00 33.34 117 ARG A C 1
ATOM 896 O O . ARG A 1 117 ? 23.975 2.413 4.538 1.00 33.34 117 ARG A O 1
#